Protein AF-A0A151X937-F1 (afdb_monomer_lite)

Structure (mmCIF, N/CA/C/O backbone):
data_AF-A0A151X937-F1
#
_entry.id   AF-A0A151X937-F1
#
loop_
_atom_site.group_PDB
_atom_site.id
_atom_site.type_symbol
_atom_site.label_atom_id
_atom_site.label_alt_id
_atom_site.label_comp_id
_atom_site.label_asym_id
_atom_site.label_entity_id
_atom_site.label_seq_id
_atom_site.pdbx_PDB_ins_code
_atom_site.Cartn_x
_atom_site.Cartn_y
_atom_site.Cartn_z
_atom_site.occupancy
_atom_site.B_iso_or_equiv
_atom_site.auth_seq_id
_atom_site.auth_comp_id
_atom_site.auth_asym_id
_atom_site.auth_atom_id
_atom_site.pdbx_PDB_model_num
ATOM 1 N N . MET A 1 1 ? -29.912 -56.353 20.469 1.00 38.75 1 MET A N 1
ATOM 2 C CA . MET A 1 1 ? -28.604 -55.734 20.166 1.00 38.75 1 MET A CA 1
ATOM 3 C C . MET A 1 1 ? -28.876 -54.363 19.577 1.00 38.75 1 MET A C 1
ATOM 5 O O . MET A 1 1 ? -29.415 -54.252 18.486 1.00 38.75 1 MET A O 1
ATOM 9 N N . THR A 1 2 ? -28.662 -53.341 20.393 1.00 38.19 2 THR A N 1
ATOM 10 C CA . THR A 1 2 ? -28.945 -51.925 20.141 1.00 38.19 2 THR A CA 1
ATOM 11 C C . THR A 1 2 ? -27.900 -51.318 19.212 1.00 38.19 2 THR A C 1
ATOM 13 O O . THR A 1 2 ? -26.720 -51.421 19.520 1.00 38.19 2 THR A O 1
ATOM 16 N N . ASN A 1 3 ? -28.309 -50.619 18.152 1.00 31.30 3 ASN A N 1
ATOM 17 C CA . ASN A 1 3 ? -27.452 -49.631 17.494 1.00 31.30 3 ASN A CA 1
ATOM 18 C C . ASN A 1 3 ? -28.272 -48.378 17.181 1.00 31.30 3 ASN A C 1
ATOM 20 O O . ASN A 1 3 ? -29.055 -48.329 16.235 1.00 31.30 3 ASN A O 1
ATOM 24 N N . GLY A 1 4 ? -28.107 -47.379 18.050 1.00 32.06 4 GLY A N 1
ATOM 25 C CA . GLY A 1 4 ? -28.697 -46.057 17.921 1.00 32.06 4 GLY A CA 1
ATOM 26 C C . GLY A 1 4 ? -27.975 -45.233 16.860 1.00 32.06 4 GLY A C 1
ATOM 27 O O . GLY A 1 4 ? -26.779 -44.970 16.959 1.00 32.06 4 GLY A O 1
ATOM 28 N N . PHE A 1 5 ? -28.725 -44.773 15.865 1.00 33.78 5 PHE A N 1
ATOM 29 C CA . PHE A 1 5 ? -28.282 -43.740 14.938 1.00 33.78 5 PHE A CA 1
ATOM 30 C C . PHE A 1 5 ? -28.445 -42.361 15.591 1.00 33.78 5 PHE A C 1
ATOM 32 O O . PHE A 1 5 ? -29.456 -41.688 15.418 1.00 33.78 5 PHE A O 1
ATOM 39 N N . GLN A 1 6 ? -27.424 -41.908 16.320 1.00 36.28 6 GLN A N 1
ATOM 40 C CA . GLN A 1 6 ? -27.209 -40.478 16.551 1.00 36.28 6 GLN A CA 1
ATOM 41 C C . GLN A 1 6 ? -26.307 -39.930 15.439 1.00 36.28 6 GLN A C 1
ATOM 43 O O . GLN A 1 6 ? -25.080 -40.013 15.513 1.00 36.28 6 GLN A O 1
ATOM 48 N N . LYS A 1 7 ? -26.900 -39.324 14.404 1.00 38.47 7 LYS A N 1
ATOM 49 C CA . LYS A 1 7 ? -26.157 -38.426 13.507 1.00 38.47 7 LYS A CA 1
ATOM 50 C C . LYS A 1 7 ? -25.866 -37.131 14.269 1.00 38.47 7 LYS A C 1
ATOM 52 O O . LYS A 1 7 ? -26.680 -36.214 14.308 1.00 38.47 7 LYS A O 1
ATOM 57 N N . LYS A 1 8 ? -24.693 -37.080 14.906 1.00 34.12 8 LYS A N 1
ATOM 58 C CA . LYS A 1 8 ? -24.120 -35.862 15.487 1.00 34.12 8 LYS A CA 1
ATOM 59 C C . LYS A 1 8 ? -23.939 -34.809 14.392 1.00 34.12 8 LYS A C 1
ATOM 61 O O . LYS A 1 8 ? -23.176 -35.003 13.448 1.00 34.12 8 LYS A O 1
ATOM 66 N N . SER A 1 9 ? -24.617 -33.680 14.577 1.00 39.50 9 SER A N 1
ATOM 67 C CA . SER A 1 9 ? -24.309 -32.403 13.944 1.00 39.50 9 SER A CA 1
ATOM 68 C C . SER A 1 9 ? -22.850 -32.040 14.231 1.00 39.50 9 SER A C 1
ATOM 70 O O . SER A 1 9 ? -22.493 -31.691 15.356 1.00 39.50 9 SER A O 1
ATOM 72 N N . LYS A 1 10 ? -21.984 -32.159 13.223 1.00 33.03 10 LYS A N 1
ATOM 73 C CA . LYS A 1 10 ? -20.682 -31.492 13.207 1.00 33.03 10 LYS A CA 1
ATOM 74 C C . LYS A 1 10 ? -20.843 -30.229 12.371 1.00 33.03 10 LYS A C 1
ATOM 76 O O . LYS A 1 10 ? -20.806 -30.286 11.145 1.00 33.03 10 LYS A O 1
ATOM 81 N N . LYS A 1 11 ? -21.014 -29.090 13.051 1.00 39.41 11 LYS A N 1
ATOM 82 C CA . LYS A 1 11 ? -20.652 -27.777 12.505 1.00 39.41 11 LYS A CA 1
ATOM 83 C C . LYS A 1 11 ? -19.171 -27.854 12.133 1.00 39.41 11 LYS A C 1
ATOM 85 O O . LYS A 1 11 ? -18.308 -27.783 13.004 1.00 39.41 11 LYS A O 1
ATOM 90 N N . LEU A 1 12 ? -18.892 -28.081 10.854 1.00 31.41 12 LEU A N 1
ATOM 91 C CA . LEU A 1 12 ? -17.547 -27.972 10.316 1.00 31.41 12 LEU A CA 1
ATOM 92 C C . LEU A 1 12 ? -17.220 -26.478 10.271 1.00 31.41 12 LEU A C 1
ATOM 94 O O . LEU A 1 12 ? -17.894 -25.710 9.581 1.00 31.41 12 LEU A O 1
ATOM 98 N N . GLY A 1 13 ? -16.246 -26.073 11.087 1.00 32.91 13 GLY A N 1
ATOM 99 C CA . GLY A 1 13 ? -15.702 -24.724 11.090 1.00 32.91 13 GLY A CA 1
ATOM 100 C C . GLY A 1 13 ? -15.329 -24.319 9.671 1.00 32.91 13 GLY A C 1
ATOM 101 O O . GLY A 1 13 ? -14.682 -25.077 8.946 1.00 32.91 13 GLY A O 1
ATOM 102 N N . LYS A 1 14 ? -15.786 -23.136 9.262 1.00 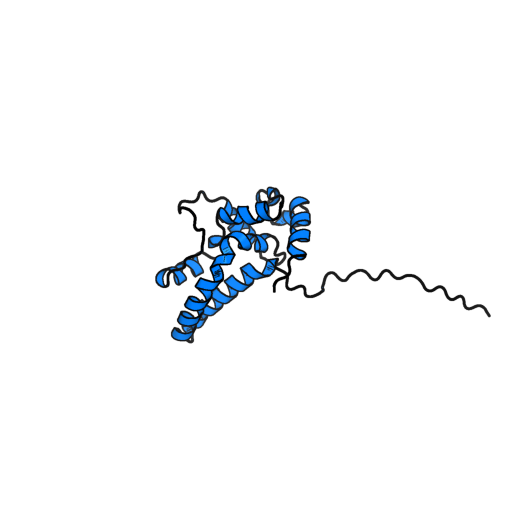35.53 14 LYS A N 1
ATOM 103 C CA . LYS A 1 14 ? -15.352 -22.519 8.014 1.00 35.53 14 LYS A CA 1
ATOM 104 C C . LYS A 1 14 ? -13.845 -22.304 8.125 1.00 35.53 14 LYS A C 1
ATOM 106 O O . LYS A 1 14 ? -13.392 -21.455 8.884 1.00 35.53 14 LYS A O 1
ATOM 111 N N . ASN A 1 15 ? -13.096 -23.130 7.405 1.00 32.38 15 ASN A N 1
ATOM 112 C CA . ASN A 1 15 ? -11.676 -22.953 7.156 1.00 32.38 15 ASN A CA 1
ATOM 113 C C . ASN A 1 15 ? -11.486 -21.561 6.541 1.00 32.38 15 ASN A C 1
ATOM 115 O O . ASN A 1 15 ? -11.917 -21.321 5.417 1.00 32.38 15 ASN A O 1
ATOM 119 N N . ILE A 1 16 ? -10.855 -20.648 7.276 1.00 44.28 16 ILE A N 1
ATOM 120 C CA . ILE A 1 16 ? -10.597 -19.253 6.875 1.00 44.28 16 ILE A CA 1
ATOM 121 C C . ILE A 1 16 ? -9.411 -19.173 5.887 1.00 44.28 16 ILE A C 1
ATOM 123 O O . ILE A 1 16 ? -8.726 -18.167 5.794 1.00 44.28 16 ILE A O 1
ATOM 127 N N . ASN A 1 17 ? -9.165 -20.254 5.142 1.00 39.69 17 ASN A N 1
ATOM 128 C CA . ASN A 1 17 ? -8.075 -20.403 4.178 1.00 39.69 17 ASN A CA 1
ATOM 129 C C . ASN A 1 17 ? -8.609 -20.811 2.797 1.00 39.69 17 ASN A C 1
ATOM 131 O O . ASN A 1 17 ? -7.987 -21.581 2.069 1.00 39.69 17 ASN A O 1
ATOM 135 N N . THR A 1 18 ? -9.790 -20.328 2.416 1.00 39.50 18 THR A N 1
ATOM 136 C CA . THR A 1 18 ? -10.134 -20.262 0.993 1.00 39.50 18 THR A CA 1
ATOM 137 C C . THR A 1 18 ? -9.291 -19.160 0.370 1.00 39.50 18 THR A C 1
ATOM 139 O O . THR A 1 18 ? -9.319 -18.038 0.871 1.00 39.50 18 THR A O 1
ATOM 142 N N . PHE A 1 19 ? -8.552 -19.487 -0.693 1.00 41.91 19 PHE A N 1
ATOM 143 C CA . PHE A 1 19 ? -7.899 -18.546 -1.605 1.00 41.91 19 PHE A CA 1
ATOM 144 C C . PHE A 1 19 ? -8.935 -17.547 -2.138 1.00 41.91 19 PHE A C 1
ATOM 146 O O . PHE A 1 19 ? -9.500 -17.713 -3.213 1.00 41.91 19 PHE A O 1
ATOM 153 N N . VAL A 1 20 ? -9.246 -16.532 -1.343 1.00 46.78 20 VAL A N 1
ATOM 154 C CA . VAL A 1 20 ? -9.895 -15.323 -1.815 1.00 46.78 20 VAL A CA 1
ATOM 155 C C . VAL A 1 20 ? -8.751 -14.485 -2.354 1.00 46.78 20 VAL A C 1
ATOM 157 O O . VAL A 1 20 ? -7.781 -14.223 -1.636 1.00 46.78 20 VAL A O 1
ATOM 160 N N . ASP A 1 21 ? -8.823 -14.109 -3.627 1.00 54.47 21 ASP A N 1
ATOM 161 C CA . ASP A 1 21 ? -8.001 -13.037 -4.168 1.00 54.47 21 ASP A CA 1
ATOM 162 C C . ASP A 1 21 ? -8.336 -11.762 -3.406 1.00 54.47 21 ASP A C 1
ATOM 164 O O . ASP A 1 21 ? -9.258 -11.020 -3.730 1.00 54.47 21 ASP A O 1
ATOM 168 N N . ASN A 1 22 ? -7.641 -11.597 -2.286 1.00 72.94 22 ASN A N 1
ATOM 169 C CA . ASN A 1 22 ? -8.010 -10.616 -1.296 1.00 72.94 22 ASN A CA 1
ATOM 170 C C . ASN A 1 22 ? -7.615 -9.250 -1.844 1.00 72.94 22 ASN A C 1
ATOM 172 O O . ASN A 1 22 ? -6.431 -9.021 -2.092 1.00 72.94 22 ASN A O 1
ATOM 176 N N . ALA A 1 23 ? -8.583 -8.352 -2.038 1.00 86.75 23 ALA A N 1
ATOM 177 C CA . ALA A 1 23 ? -8.348 -7.014 -2.591 1.00 86.75 23 ALA A CA 1
ATOM 178 C C . ALA A 1 23 ? -7.227 -6.258 -1.857 1.00 86.75 23 ALA A C 1
ATOM 180 O O . ALA A 1 23 ? -6.497 -5.475 -2.456 1.00 86.75 23 ALA A O 1
ATOM 181 N N . THR A 1 24 ? -7.021 -6.585 -0.580 1.00 90.75 24 THR A N 1
ATOM 182 C CA . THR A 1 24 ? -5.943 -6.075 0.274 1.00 90.75 24 THR A CA 1
ATOM 183 C C . THR A 1 24 ? -4.539 -6.286 -0.294 1.00 90.75 24 THR A C 1
ATOM 185 O O . THR A 1 24 ? -3.677 -5.429 -0.119 1.00 90.75 24 THR A O 1
ATOM 188 N N . LYS A 1 25 ? -4.289 -7.387 -1.018 1.00 90.56 25 LYS A N 1
ATOM 189 C CA . LYS A 1 25 ? -2.965 -7.687 -1.588 1.00 90.56 25 LYS A CA 1
ATOM 190 C C . LYS A 1 25 ? -2.678 -6.921 -2.880 1.00 90.56 25 LYS A C 1
ATOM 192 O O . LYS A 1 25 ? -1.509 -6.771 -3.230 1.00 90.56 25 LYS A O 1
ATOM 197 N N . ALA A 1 26 ? -3.716 -6.491 -3.602 1.00 88.94 26 ALA A N 1
ATOM 198 C CA . ALA A 1 26 ? -3.591 -6.004 -4.974 1.00 88.94 26 ALA A CA 1
ATOM 199 C C . ALA A 1 26 ? -2.631 -4.807 -5.099 1.00 88.94 26 ALA A C 1
ATOM 201 O O . ALA A 1 26 ? -1.695 -4.914 -5.892 1.00 88.94 26 ALA A O 1
ATOM 202 N N . PRO A 1 27 ? -2.721 -3.752 -4.258 1.00 89.81 27 PRO A N 1
ATOM 203 C CA . PRO A 1 27 ? -1.821 -2.610 -4.394 1.00 89.81 27 PRO A CA 1
ATOM 204 C C . PRO A 1 27 ? -0.341 -2.982 -4.261 1.00 89.81 27 PRO A C 1
ATOM 206 O O . PRO A 1 27 ? 0.502 -2.537 -5.038 1.00 89.81 27 PRO A O 1
ATOM 209 N N . TYR A 1 28 ? -0.019 -3.839 -3.287 1.00 89.69 28 TYR A N 1
ATOM 210 C CA . TYR A 1 28 ? 1.354 -4.275 -3.048 1.00 89.69 28 TYR A CA 1
ATOM 211 C C . TYR A 1 28 ? 1.876 -5.188 -4.165 1.00 89.69 28 TYR A C 1
ATOM 213 O O . TYR A 1 28 ? 3.047 -5.102 -4.533 1.00 89.69 28 TYR A O 1
ATOM 221 N N . GLN A 1 29 ? 1.024 -6.054 -4.724 1.00 89.50 29 GLN A N 1
ATOM 222 C CA . GLN A 1 29 ? 1.413 -6.910 -5.848 1.00 89.50 29 GLN A CA 1
ATOM 223 C C . GLN A 1 29 ? 1.678 -6.097 -7.115 1.00 89.50 29 GLN A C 1
ATOM 225 O O . GLN A 1 29 ? 2.682 -6.349 -7.780 1.00 89.50 29 GLN A O 1
ATOM 230 N N . ASP A 1 30 ? 0.848 -5.096 -7.405 1.00 88.25 30 ASP A N 1
ATOM 231 C CA . ASP A 1 30 ? 1.054 -4.203 -8.545 1.00 88.25 30 ASP A CA 1
ATOM 232 C C . ASP A 1 30 ? 2.370 -3.436 -8.410 1.00 88.25 30 ASP A C 1
ATOM 234 O O . ASP A 1 30 ? 3.183 -3.429 -9.336 1.00 88.25 30 ASP A O 1
ATOM 238 N N . PHE A 1 31 ? 2.648 -2.879 -7.227 1.00 87.44 31 PHE A N 1
ATOM 239 C CA . PHE A 1 31 ? 3.938 -2.250 -6.950 1.00 87.44 31 PHE A CA 1
ATOM 240 C C . PHE A 1 31 ? 5.107 -3.224 -7.145 1.00 87.44 31 PHE A C 1
ATOM 242 O O . PHE A 1 31 ? 6.054 -2.918 -7.869 1.00 87.44 31 PHE A O 1
ATOM 249 N N . ARG A 1 32 ? 5.028 -4.427 -6.561 1.00 89.44 32 ARG A N 1
ATOM 250 C CA . ARG A 1 32 ? 6.075 -5.453 -6.682 1.00 89.44 32 ARG A CA 1
ATOM 251 C C . ARG A 1 32 ? 6.321 -5.842 -8.137 1.00 89.44 32 ARG A C 1
ATOM 253 O O . ARG A 1 32 ? 7.468 -6.058 -8.530 1.00 89.44 32 ARG A O 1
ATOM 260 N N . PHE A 1 33 ? 5.261 -5.950 -8.930 1.00 90.31 33 PHE A N 1
ATOM 261 C CA . PHE A 1 33 ? 5.359 -6.241 -10.351 1.00 90.31 33 PHE A CA 1
ATOM 262 C C . PHE A 1 33 ? 6.107 -5.130 -11.100 1.00 90.31 33 PHE A C 1
ATOM 264 O O . PHE A 1 33 ? 7.019 -5.430 -11.872 1.00 90.31 33 PHE A O 1
ATOM 271 N N . LEU A 1 34 ? 5.816 -3.856 -10.814 1.00 88.25 34 LEU A N 1
ATOM 272 C CA . LEU A 1 34 ? 6.567 -2.733 -11.383 1.00 88.25 34 LEU A CA 1
ATOM 273 C C . LEU A 1 34 ? 8.040 -2.747 -10.965 1.00 88.25 34 LEU A C 1
ATOM 275 O O . LEU A 1 34 ? 8.909 -2.557 -11.814 1.00 88.25 34 LEU A O 1
ATOM 279 N N . SER A 1 35 ? 8.338 -3.019 -9.689 1.00 88.62 35 SER A N 1
ATOM 280 C CA . SER A 1 35 ? 9.722 -3.145 -9.218 1.00 88.62 35 SER A CA 1
ATOM 281 C C . SER A 1 35 ? 10.463 -4.243 -9.983 1.00 88.62 35 SER A C 1
ATOM 283 O O . SER A 1 35 ? 11.597 -4.044 -10.413 1.00 88.62 35 SER A O 1
ATOM 285 N N . LYS A 1 36 ? 9.804 -5.381 -10.240 1.00 92.44 36 LYS A N 1
ATOM 286 C CA . LYS A 1 36 ? 10.378 -6.481 -11.027 1.00 92.44 36 LYS A CA 1
ATOM 287 C C . LYS A 1 36 ? 10.588 -6.114 -12.492 1.00 92.44 36 LYS A C 1
ATOM 289 O O . LYS A 1 36 ? 11.638 -6.438 -13.041 1.00 92.44 36 LYS A O 1
ATOM 294 N N . LEU A 1 37 ? 9.645 -5.409 -13.117 1.00 91.25 37 LEU A N 1
ATOM 295 C CA . LEU A 1 37 ? 9.840 -4.881 -14.469 1.00 91.25 37 LEU A CA 1
ATOM 296 C C . LEU A 1 37 ? 11.016 -3.903 -14.524 1.00 91.25 37 LEU A C 1
ATOM 298 O O . LEU A 1 37 ? 11.797 -3.944 -15.471 1.00 91.25 37 LEU A O 1
ATOM 302 N N . TYR A 1 38 ? 11.174 -3.055 -13.512 1.00 89.50 38 TYR A N 1
ATOM 303 C CA . TYR A 1 38 ? 12.291 -2.123 -13.417 1.00 89.50 38 TYR A CA 1
ATOM 304 C C . TYR A 1 38 ? 13.635 -2.834 -13.237 1.00 89.50 38 TYR A C 1
ATOM 306 O O . TYR A 1 38 ? 14.590 -2.495 -13.926 1.00 89.50 38 TYR A O 1
ATOM 314 N N . GLU A 1 39 ? 13.719 -3.865 -12.396 1.00 91.81 39 GLU A N 1
ATOM 315 C CA . GLU A 1 39 ? 14.915 -4.716 -12.286 1.00 91.81 39 GLU A CA 1
ATOM 316 C C . GLU A 1 39 ? 15.249 -5.414 -13.619 1.00 91.81 39 GLU A C 1
ATOM 318 O O . GLU A 1 39 ? 16.417 -5.482 -14.016 1.00 91.81 39 GLU A O 1
ATOM 323 N N . TYR A 1 40 ? 14.223 -5.867 -14.353 1.00 94.44 40 TYR A N 1
ATOM 324 C CA . TYR A 1 40 ? 14.359 -6.571 -15.634 1.00 94.44 40 TYR A CA 1
ATOM 325 C C . TYR A 1 40 ? 15.020 -5.736 -16.741 1.00 94.44 40 TYR A C 1
ATOM 327 O O . TYR A 1 40 ? 15.530 -6.298 -17.709 1.00 94.44 40 TYR A O 1
ATOM 335 N N . ARG A 1 41 ? 15.114 -4.407 -16.593 1.00 92.19 41 ARG A N 1
ATOM 336 C CA . ARG A 1 41 ? 15.847 -3.547 -17.543 1.00 92.19 41 ARG A CA 1
ATOM 337 C C . ARG A 1 41 ? 17.315 -3.949 -17.724 1.00 92.19 41 ARG A C 1
ATOM 339 O O . ARG A 1 41 ? 17.916 -3.603 -18.733 1.00 92.19 41 ARG A O 1
ATOM 346 N N . THR A 1 42 ? 17.886 -4.633 -16.727 1.00 94.12 42 THR A N 1
ATOM 347 C CA . THR A 1 42 ? 19.259 -5.164 -16.752 1.00 94.12 42 THR A CA 1
ATOM 348 C C . THR A 1 42 ? 19.419 -6.342 -17.714 1.00 94.12 42 THR A C 1
ATOM 350 O O . THR A 1 42 ? 20.534 -6.630 -18.135 1.00 94.12 42 THR A O 1
ATOM 353 N N . ILE A 1 43 ? 18.310 -6.997 -18.072 1.00 96.69 43 ILE A N 1
ATOM 354 C CA . ILE A 1 43 ? 18.240 -8.105 -19.027 1.00 96.69 43 ILE A CA 1
ATOM 355 C C . ILE A 1 43 ? 17.764 -7.581 -20.384 1.00 96.69 43 ILE A C 1
ATOM 357 O O . ILE A 1 43 ? 18.441 -7.778 -21.388 1.00 96.69 43 ILE A O 1
ATOM 361 N N . ASP A 1 44 ? 16.625 -6.881 -20.414 1.00 96.38 44 ASP A N 1
ATOM 362 C CA . ASP A 1 44 ? 16.112 -6.221 -21.618 1.00 96.38 44 ASP A CA 1
ATOM 363 C C . ASP A 1 44 ? 15.507 -4.857 -21.273 1.00 96.38 44 ASP A C 1
ATOM 365 O O . ASP A 1 44 ? 14.382 -4.725 -20.771 1.00 96.38 44 ASP A O 1
ATOM 369 N N . HIS A 1 45 ? 16.279 -3.818 -21.578 1.00 91.94 45 HIS A N 1
ATOM 370 C CA . HIS A 1 45 ? 15.895 -2.435 -21.344 1.00 91.94 45 HIS A CA 1
ATOM 371 C C . HIS A 1 45 ? 14.655 -2.020 -22.148 1.00 91.94 45 HIS A C 1
ATOM 373 O O . HIS A 1 45 ? 13.812 -1.275 -21.647 1.00 91.94 45 HIS A O 1
ATOM 379 N N . ASN A 1 46 ? 14.511 -2.493 -23.387 1.00 92.81 46 ASN A N 1
ATOM 380 C CA . ASN A 1 46 ? 13.429 -2.063 -24.267 1.00 92.81 46 ASN A CA 1
ATOM 381 C C . ASN A 1 46 ? 12.090 -2.657 -23.837 1.00 92.81 46 ASN A C 1
ATOM 383 O O . ASN A 1 46 ? 11.109 -1.917 -23.730 1.00 92.81 46 ASN A O 1
ATOM 387 N N . ILE A 1 47 ? 12.052 -3.959 -23.538 1.00 94.06 47 ILE A N 1
ATOM 388 C CA . ILE A 1 47 ? 10.841 -4.623 -23.038 1.00 94.06 47 ILE A CA 1
ATOM 389 C C . ILE A 1 47 ? 10.443 -4.038 -21.685 1.00 94.06 47 ILE A C 1
ATOM 391 O O . ILE A 1 47 ? 9.281 -3.674 -21.503 1.00 94.06 47 ILE A O 1
ATOM 395 N N . SER A 1 48 ? 11.402 -3.890 -20.763 1.00 91.62 48 SER A N 1
ATOM 396 C CA . SER A 1 48 ? 11.162 -3.274 -19.455 1.00 91.62 48 SER A CA 1
ATOM 397 C C . SER A 1 48 ? 10.534 -1.885 -19.596 1.00 91.62 48 SER A C 1
ATOM 399 O O . SER A 1 48 ? 9.470 -1.629 -19.028 1.00 91.62 48 SER A O 1
ATOM 401 N N . ARG A 1 49 ? 11.128 -1.016 -20.425 1.00 88.44 49 ARG A N 1
ATOM 402 C CA . ARG A 1 49 ? 10.637 0.348 -20.658 1.00 88.44 49 ARG A CA 1
ATOM 403 C C . ARG A 1 49 ? 9.220 0.365 -21.229 1.00 88.44 49 ARG A C 1
ATOM 405 O O . ARG A 1 49 ? 8.368 1.076 -20.704 1.00 88.44 49 ARG A O 1
ATOM 412 N N . ILE A 1 50 ? 8.950 -0.416 -22.279 1.00 89.06 50 ILE A N 1
ATOM 413 C CA . ILE A 1 50 ? 7.623 -0.462 -22.920 1.00 89.06 50 ILE A CA 1
ATOM 414 C C . ILE A 1 50 ? 6.567 -0.992 -21.941 1.00 89.06 50 ILE A C 1
ATOM 416 O O . ILE A 1 50 ? 5.471 -0.434 -21.857 1.00 89.06 50 ILE A O 1
ATOM 420 N N . ALA A 1 51 ? 6.896 -2.035 -21.173 1.00 90.81 51 ALA A N 1
ATOM 421 C CA . ALA A 1 51 ? 5.999 -2.601 -20.174 1.00 90.81 51 ALA A CA 1
ATOM 422 C C . ALA A 1 51 ? 5.706 -1.594 -19.051 1.00 90.81 51 ALA A C 1
ATOM 424 O O . ALA A 1 51 ? 4.541 -1.301 -18.793 1.00 90.81 51 ALA A O 1
ATOM 425 N N . LEU A 1 52 ? 6.731 -0.994 -18.439 1.00 86.88 52 LEU A N 1
ATOM 426 C CA . LEU A 1 52 ? 6.561 0.033 -17.402 1.00 86.88 52 LEU A CA 1
ATOM 427 C C . LEU A 1 52 ? 5.715 1.209 -17.899 1.00 86.88 52 LEU A C 1
ATOM 429 O O . LEU A 1 52 ? 4.780 1.630 -17.219 1.00 86.88 52 LEU A O 1
ATOM 433 N N . HIS A 1 53 ? 5.977 1.684 -19.119 1.00 83.38 53 HIS A N 1
ATOM 434 C CA . HIS A 1 53 ? 5.195 2.745 -19.747 1.00 83.38 53 HIS A CA 1
ATOM 435 C C . HIS A 1 53 ? 3.726 2.343 -19.964 1.00 83.38 53 HIS A C 1
ATOM 437 O O . HIS A 1 53 ? 2.824 3.173 -19.861 1.00 83.38 53 HIS A O 1
ATOM 443 N N . LYS A 1 54 ? 3.443 1.069 -20.258 1.00 85.75 54 LYS A N 1
ATOM 444 C CA . LYS A 1 54 ? 2.063 0.581 -20.347 1.00 85.75 54 LYS A CA 1
ATOM 445 C C . LYS A 1 54 ? 1.406 0.545 -18.968 1.00 85.75 54 LYS A C 1
ATOM 447 O O . LYS A 1 54 ? 0.294 1.048 -18.820 1.00 85.75 54 LYS A O 1
ATOM 452 N N . PHE A 1 55 ? 2.095 -0.008 -17.973 1.00 83.62 55 PHE A N 1
ATOM 453 C CA . PHE A 1 55 ? 1.555 -0.217 -16.632 1.00 83.62 55 PHE A CA 1
ATOM 454 C C . PHE A 1 55 ? 1.385 1.067 -15.826 1.00 83.62 55 PHE A C 1
ATOM 456 O O . PHE A 1 55 ? 0.415 1.148 -15.083 1.00 83.62 55 PHE A O 1
ATOM 463 N N . ARG A 1 56 ? 2.207 2.107 -16.020 1.00 74.31 56 ARG A N 1
ATOM 464 C CA . ARG A 1 56 ? 2.017 3.391 -15.314 1.00 74.31 56 ARG A CA 1
ATOM 465 C C . ARG A 1 56 ? 0.615 3.974 -15.523 1.00 74.31 56 ARG A C 1
ATOM 467 O O . ARG A 1 56 ? 0.005 4.474 -14.587 1.00 74.31 56 ARG A O 1
ATOM 474 N N . ASN A 1 57 ? 0.066 3.829 -16.732 1.00 70.81 57 ASN A N 1
ATOM 475 C CA . ASN A 1 57 ? -1.276 4.309 -17.067 1.00 70.81 57 ASN A CA 1
ATOM 476 C C . ASN A 1 57 ? -2.376 3.485 -16.380 1.00 70.81 57 ASN A C 1
ATOM 478 O O . ASN A 1 57 ? -3.502 3.955 -16.249 1.00 70.81 57 ASN A O 1
ATOM 482 N N . HIS A 1 58 ? -2.056 2.268 -15.933 1.00 75.62 58 HIS A N 1
ATOM 483 C CA . HIS A 1 58 ? -2.952 1.404 -15.172 1.00 75.62 58 HIS A CA 1
ATOM 484 C C . HIS A 1 58 ? -2.920 1.689 -13.663 1.00 75.62 58 HIS A C 1
ATOM 486 O O . HIS A 1 58 ? -3.812 1.224 -12.971 1.00 75.62 58 HIS A O 1
ATOM 492 N N . LEU A 1 59 ? -1.988 2.506 -13.151 1.00 74.94 59 LEU A N 1
ATOM 493 C CA . LEU A 1 59 ? -1.885 2.843 -11.718 1.00 74.94 59 LEU A CA 1
ATOM 494 C C . LEU A 1 59 ? -2.757 4.032 -11.300 1.00 74.94 59 LEU A C 1
ATOM 496 O O . LEU A 1 59 ? -2.684 4.487 -10.161 1.00 74.94 59 LEU A O 1
ATOM 500 N N . TRP A 1 60 ? -3.594 4.551 -12.203 1.00 72.50 60 TRP A N 1
ATOM 501 C CA . TRP A 1 60 ? -4.472 5.689 -11.917 1.00 72.50 60 TRP A CA 1
ATOM 502 C C . TRP A 1 60 ? -5.424 5.420 -10.745 1.00 72.50 60 TRP A C 1
ATOM 504 O O . TRP A 1 60 ? -5.803 6.357 -10.048 1.00 72.50 60 TRP A O 1
ATOM 514 N N . TYR A 1 61 ? -5.794 4.152 -10.540 1.00 75.69 61 TYR A N 1
ATOM 515 C CA . TYR A 1 61 ? -6.676 3.726 -9.461 1.00 75.69 61 TYR A CA 1
ATOM 516 C C . TYR A 1 61 ? -5.936 3.593 -8.128 1.00 75.69 61 TYR A C 1
ATOM 518 O O . TYR A 1 61 ? -6.566 3.369 -7.116 1.00 75.69 61 TYR A O 1
ATOM 526 N N . LEU A 1 62 ? -4.606 3.672 -8.092 1.00 78.25 62 LEU A N 1
ATOM 527 C CA . LEU A 1 62 ? -3.867 3.216 -6.922 1.00 78.25 62 LEU A CA 1
ATOM 528 C C . LEU A 1 62 ? -3.844 4.243 -5.780 1.00 78.25 62 LEU A C 1
ATOM 530 O O . LEU A 1 62 ? -3.727 3.844 -4.634 1.00 78.25 62 LEU A O 1
ATOM 534 N N . SER A 1 63 ? -3.987 5.544 -6.048 1.00 76.00 63 SER A N 1
ATOM 535 C CA . SER A 1 63 ? -3.836 6.594 -5.019 1.00 76.00 63 SER A CA 1
ATOM 536 C C . SER A 1 63 ? -4.868 6.507 -3.867 1.00 76.00 63 SER A C 1
ATOM 538 O O . SER A 1 63 ? -4.454 6.483 -2.703 1.00 76.00 63 SER A O 1
ATOM 540 N N . PRO A 1 64 ? -6.189 6.383 -4.111 1.00 81.75 64 PRO A N 1
ATOM 541 C CA . PRO A 1 64 ? -7.134 6.094 -3.031 1.00 81.75 64 PRO A CA 1
ATOM 542 C C . PRO A 1 64 ? -7.047 4.628 -2.570 1.00 81.75 64 PRO A C 1
ATOM 544 O O . PRO A 1 64 ? -7.077 4.334 -1.375 1.00 81.75 64 PRO A O 1
ATOM 547 N N . GLU A 1 65 ? -6.933 3.688 -3.506 1.00 87.69 65 GLU A N 1
ATOM 548 C CA . GLU A 1 65 ? -7.062 2.251 -3.265 1.00 87.69 65 GLU A CA 1
ATOM 549 C C . GLU A 1 65 ? -5.829 1.623 -2.595 1.00 87.69 65 GLU A C 1
ATOM 551 O O . GLU A 1 65 ? -5.935 0.519 -2.061 1.00 87.69 65 GLU A O 1
ATOM 556 N N . ILE A 1 66 ? -4.697 2.331 -2.507 1.00 89.69 66 ILE A N 1
ATOM 557 C CA . ILE A 1 66 ? -3.533 1.950 -1.688 1.00 89.69 66 ILE A CA 1
ATOM 558 C C . ILE A 1 66 ? -3.919 1.710 -0.224 1.00 89.69 66 ILE A C 1
ATOM 560 O O . ILE A 1 66 ? -3.273 0.918 0.461 1.00 89.69 66 ILE A O 1
ATOM 564 N N . ALA A 1 67 ? -5.027 2.305 0.237 1.00 92.44 67 ALA A N 1
ATOM 565 C CA . ALA A 1 67 ? -5.595 2.054 1.554 1.00 92.44 67 ALA A CA 1
ATOM 566 C C . ALA A 1 67 ? -5.869 0.561 1.821 1.00 92.44 67 ALA A C 1
ATOM 568 O O . ALA A 1 67 ? -5.763 0.099 2.957 1.00 92.44 67 ALA A O 1
ATOM 569 N N . LEU A 1 68 ? -6.161 -0.222 0.776 1.00 93.06 68 LEU A N 1
ATOM 570 C CA . LEU A 1 68 ? -6.342 -1.672 0.869 1.00 93.06 68 LEU A CA 1
ATOM 571 C C . LEU A 1 68 ? -5.095 -2.377 1.426 1.00 93.06 68 LEU A C 1
ATOM 573 O O . LEU A 1 68 ? -5.227 -3.371 2.144 1.00 93.06 68 LEU A O 1
ATOM 577 N N . ALA A 1 69 ? -3.897 -1.851 1.160 1.00 92.88 69 ALA A N 1
ATOM 578 C CA . ALA A 1 69 ? -2.654 -2.443 1.641 1.00 92.88 69 ALA A CA 1
ATOM 579 C C . ALA A 1 69 ? -2.436 -2.269 3.153 1.00 92.88 69 ALA A C 1
ATOM 581 O O . ALA A 1 69 ? -1.741 -3.094 3.747 1.00 92.88 69 ALA A O 1
ATOM 582 N N . PHE A 1 70 ? -3.091 -1.307 3.821 1.00 93.38 70 PHE A N 1
ATOM 583 C CA . PHE A 1 70 ? -3.082 -1.246 5.293 1.00 93.38 70 PHE A CA 1
ATOM 584 C C . PHE A 1 70 ? -3.689 -2.512 5.918 1.00 93.38 70 PHE A C 1
ATOM 586 O O . PHE A 1 70 ? -3.210 -3.013 6.939 1.00 93.38 70 PHE A O 1
ATOM 593 N N . PHE A 1 71 ? -4.693 -3.085 5.251 1.00 93.56 71 PHE A N 1
ATOM 594 C CA . PHE A 1 71 ? -5.376 -4.310 5.662 1.00 93.56 71 PHE A CA 1
ATOM 595 C C . PHE A 1 71 ? -4.680 -5.591 5.177 1.00 93.56 71 PHE A C 1
ATOM 597 O O . PHE A 1 71 ? -5.123 -6.697 5.494 1.00 93.56 71 PHE A O 1
ATOM 604 N N . TYR A 1 72 ? -3.576 -5.485 4.431 1.00 92.38 72 TYR A N 1
ATOM 605 C CA . TYR A 1 72 ? -2.806 -6.651 4.013 1.00 92.38 72 TYR A CA 1
ATOM 606 C C . TYR A 1 72 ? -2.025 -7.209 5.210 1.00 92.38 72 TYR A C 1
ATOM 608 O O . TYR A 1 72 ? -1.043 -6.632 5.684 1.00 92.38 72 TYR A O 1
ATOM 616 N N . LEU A 1 73 ? -2.498 -8.334 5.749 1.00 89.69 73 LEU A N 1
ATOM 617 C CA . LEU A 1 73 ? -1.973 -8.912 6.992 1.00 89.69 73 LEU A CA 1
ATOM 618 C C . LEU A 1 73 ? -0.514 -9.360 6.881 1.00 89.69 73 LEU A C 1
ATOM 620 O O . LEU A 1 73 ? 0.214 -9.292 7.863 1.00 89.69 73 LEU A O 1
ATOM 624 N N . THR A 1 74 ? -0.079 -9.779 5.694 1.00 90.19 74 THR A N 1
ATOM 625 C CA . THR A 1 74 ? 1.293 -10.242 5.451 1.00 90.19 74 THR A CA 1
ATOM 626 C C . THR A 1 74 ? 2.213 -9.140 4.918 1.00 90.19 74 THR A C 1
ATOM 628 O O . THR A 1 74 ? 3.355 -9.434 4.566 1.00 90.19 74 THR A O 1
ATOM 631 N N . LEU A 1 75 ? 1.752 -7.882 4.845 1.00 90.06 75 LEU A N 1
ATOM 632 C CA . LEU A 1 75 ? 2.640 -6.748 4.580 1.00 90.06 75 LEU A CA 1
ATOM 633 C C . LEU A 1 75 ? 3.578 -6.558 5.783 1.00 90.06 75 LEU A C 1
ATOM 635 O O . LEU A 1 75 ? 3.073 -6.479 6.908 1.00 90.06 75 LEU A O 1
ATOM 639 N N . PRO A 1 76 ? 4.905 -6.453 5.585 1.00 90.94 76 PRO A N 1
ATOM 640 C CA . PRO A 1 76 ? 5.827 -6.231 6.691 1.00 90.94 76 PRO A CA 1
ATOM 641 C C . PRO A 1 76 ? 5.499 -4.954 7.469 1.00 90.94 76 PRO A C 1
ATOM 643 O O . PRO A 1 76 ? 5.078 -3.951 6.889 1.00 90.94 76 PRO A O 1
ATOM 646 N N . LEU A 1 77 ? 5.737 -4.992 8.782 1.00 91.75 77 LEU A N 1
ATOM 647 C CA . LEU A 1 77 ? 5.426 -3.892 9.698 1.00 91.75 77 LEU A CA 1
ATOM 648 C C . LEU A 1 77 ? 6.096 -2.575 9.282 1.00 91.75 77 LEU A C 1
ATOM 650 O O . LEU A 1 77 ? 5.448 -1.533 9.284 1.00 91.75 77 LEU A O 1
ATOM 654 N N . GLU A 1 78 ? 7.354 -2.651 8.846 1.00 91.75 78 GLU A N 1
ATOM 655 C CA . GLU A 1 78 ? 8.138 -1.506 8.369 1.00 91.75 78 GLU A CA 1
ATOM 656 C C . GLU A 1 78 ? 7.422 -0.745 7.241 1.00 91.75 78 GLU A C 1
ATOM 658 O O . GLU A 1 78 ? 7.363 0.482 7.249 1.00 91.75 78 GLU A O 1
ATOM 663 N N . TRP A 1 79 ? 6.819 -1.463 6.288 1.00 90.69 79 TRP A N 1
ATOM 664 C CA . TRP A 1 79 ? 6.072 -0.837 5.198 1.00 90.69 79 TRP A CA 1
ATOM 665 C C . TRP A 1 79 ? 4.794 -0.168 5.701 1.00 90.69 79 TRP A C 1
ATOM 667 O O . TRP A 1 79 ? 4.474 0.928 5.251 1.00 90.69 79 TRP A O 1
ATOM 677 N N . LYS A 1 80 ? 4.086 -0.776 6.663 1.00 92.69 80 LYS A N 1
ATOM 678 C CA . LYS A 1 80 ? 2.895 -0.158 7.271 1.00 92.69 80 LYS A CA 1
ATOM 679 C C . LYS A 1 80 ? 3.244 1.139 7.996 1.00 92.69 80 LYS A C 1
ATOM 681 O O . LYS A 1 80 ? 2.524 2.118 7.843 1.00 92.69 80 LYS A O 1
ATOM 686 N N . GLN A 1 81 ? 4.356 1.153 8.730 1.00 93.25 81 GLN A N 1
ATOM 687 C CA . GLN A 1 81 ? 4.866 2.350 9.402 1.00 93.25 81 GLN A CA 1
ATOM 688 C C . GLN A 1 81 ? 5.204 3.447 8.383 1.00 93.25 81 GLN A C 1
ATOM 690 O O . GLN A 1 81 ? 4.651 4.539 8.465 1.00 93.25 81 GLN A O 1
ATOM 695 N N . LYS A 1 82 ? 5.981 3.123 7.338 1.00 91.56 82 LYS A N 1
ATOM 696 C CA . LYS A 1 82 ? 6.310 4.064 6.250 1.00 91.56 82 LYS A CA 1
ATOM 697 C C . LYS A 1 82 ? 5.074 4.650 5.565 1.00 91.56 82 LYS A C 1
ATOM 699 O O . LYS A 1 82 ? 5.051 5.836 5.248 1.00 91.56 82 LYS A O 1
ATOM 704 N N . MET A 1 83 ? 4.038 3.840 5.344 1.00 91.69 83 MET A N 1
ATOM 705 C CA . MET A 1 83 ? 2.774 4.304 4.765 1.00 91.69 83 MET A CA 1
ATOM 706 C C . MET A 1 83 ? 2.028 5.283 5.682 1.00 91.69 83 MET A C 1
ATOM 708 O O . MET A 1 83 ? 1.440 6.239 5.187 1.00 91.69 83 MET A O 1
ATOM 712 N N . ILE A 1 84 ? 2.040 5.071 7.001 1.00 91.19 84 ILE A N 1
ATOM 713 C CA . ILE A 1 84 ? 1.430 5.999 7.971 1.00 91.19 84 ILE A CA 1
ATOM 714 C C . ILE A 1 84 ? 2.213 7.305 8.020 1.00 91.19 84 ILE A C 1
ATOM 716 O O . ILE A 1 84 ? 1.615 8.378 7.978 1.00 91.19 84 ILE A O 1
ATOM 720 N N . ASP A 1 85 ? 3.542 7.219 8.044 1.00 89.38 85 ASP A N 1
ATOM 721 C CA . ASP A 1 85 ? 4.406 8.395 7.996 1.00 89.38 85 ASP A CA 1
ATOM 722 C C . ASP A 1 85 ? 4.132 9.209 6.729 1.00 89.38 85 ASP A C 1
ATOM 724 O O . ASP A 1 85 ? 3.973 10.425 6.798 1.00 89.38 85 ASP A O 1
ATOM 728 N N . ALA A 1 86 ? 4.007 8.544 5.575 1.00 88.31 86 ALA A N 1
ATOM 729 C CA . ALA A 1 86 ? 3.645 9.187 4.315 1.00 88.31 86 ALA A CA 1
ATOM 730 C C . ALA A 1 86 ? 2.249 9.832 4.359 1.00 88.31 86 ALA A C 1
ATOM 732 O O . ALA A 1 86 ? 2.084 10.945 3.865 1.00 88.31 86 ALA A O 1
ATOM 733 N N . LEU A 1 87 ? 1.268 9.191 5.002 1.00 87.50 87 LEU A N 1
ATOM 734 C CA . LEU A 1 87 ? -0.085 9.733 5.173 1.00 87.50 87 LEU A CA 1
ATOM 735 C C . LEU A 1 87 ? -0.129 10.991 6.059 1.00 87.50 87 LEU A C 1
ATOM 737 O O . LEU A 1 87 ? -1.036 11.814 5.917 1.00 87.50 87 LEU A O 1
ATOM 741 N N . ASN A 1 88 ? 0.824 11.111 6.985 1.00 83.25 88 ASN A N 1
ATOM 742 C CA . ASN A 1 88 ? 0.925 12.209 7.945 1.00 83.25 88 ASN A CA 1
ATOM 743 C C . ASN A 1 88 ? 1.878 13.328 7.500 1.00 83.25 88 ASN A C 1
ATOM 745 O O . ASN A 1 88 ? 1.927 14.365 8.161 1.00 83.25 88 ASN A O 1
ATOM 749 N N . ARG A 1 89 ? 2.626 13.157 6.401 1.00 79.06 89 ARG A N 1
ATOM 750 C CA . ARG A 1 89 ? 3.433 14.245 5.832 1.00 79.06 89 ARG A CA 1
ATOM 751 C C . ARG A 1 89 ? 2.513 15.365 5.354 1.00 79.06 89 ARG A C 1
ATOM 753 O O . ARG A 1 89 ? 1.586 15.128 4.581 1.00 79.06 89 ARG A O 1
ATOM 760 N N . GLU A 1 90 ? 2.797 16.591 5.787 1.00 56.12 90 GLU A N 1
ATOM 761 C CA . GLU A 1 90 ? 2.214 17.786 5.178 1.00 56.12 90 GLU A CA 1
ATOM 762 C C . GLU A 1 90 ? 2.579 17.781 3.688 1.00 56.12 90 GLU A C 1
ATOM 764 O O . GLU A 1 90 ? 3.746 17.636 3.319 1.00 56.12 90 GLU A O 1
ATOM 769 N N . SER A 1 91 ? 1.57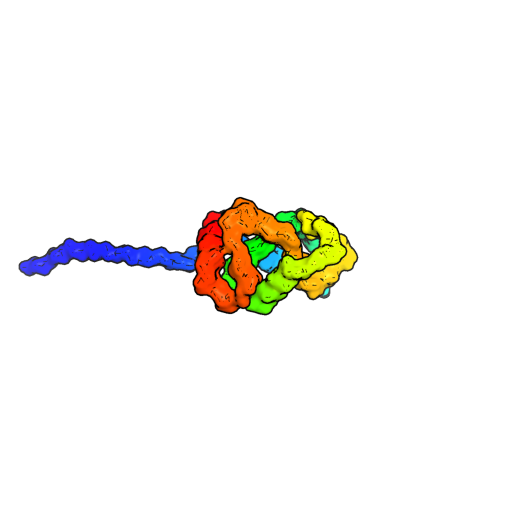1 17.833 2.817 1.00 54.75 91 SER A N 1
ATOM 770 C CA . SER A 1 91 ? 1.781 17.723 1.377 1.00 54.75 91 SER A CA 1
ATOM 771 C C . SER A 1 91 ? 2.523 18.961 0.869 1.00 54.75 91 SER A C 1
ATOM 773 O O . SER A 1 91 ? 1.913 20.015 0.700 1.00 54.75 91 SER A O 1
ATOM 775 N N . CYS A 1 92 ? 3.823 18.842 0.604 1.00 44.34 92 CYS A N 1
ATOM 776 C CA . CYS A 1 92 ? 4.559 19.869 -0.141 1.00 44.34 92 CYS A CA 1
ATOM 777 C C . CYS A 1 92 ? 4.150 19.906 -1.625 1.00 44.34 92 CYS A C 1
ATOM 779 O O . CYS A 1 92 ? 4.349 20.926 -2.276 1.00 44.34 92 CYS A O 1
ATOM 781 N N . ASP A 1 93 ? 3.562 18.820 -2.140 1.00 50.44 93 ASP A N 1
ATOM 782 C CA . ASP A 1 93 ? 3.051 18.723 -3.507 1.00 50.44 93 ASP A CA 1
ATOM 783 C C . ASP A 1 93 ? 1.521 18.734 -3.513 1.00 50.44 93 ASP A C 1
ATOM 785 O O . ASP A 1 93 ? 0.854 17.884 -2.915 1.00 50.44 93 ASP A O 1
ATOM 789 N N . GLU A 1 94 ? 0.962 19.725 -4.200 1.00 43.25 94 GLU A N 1
ATOM 790 C CA . GLU A 1 94 ? -0.470 19.883 -4.403 1.00 43.25 94 GLU A CA 1
ATOM 791 C C . GLU A 1 94 ? -1.061 18.647 -5.102 1.00 43.25 94 GLU A C 1
ATOM 793 O O . GLU A 1 94 ? -0.749 18.361 -6.254 1.00 43.25 94 GLU A O 1
ATOM 798 N N . ASN A 1 95 ? -1.983 17.953 -4.426 1.00 47.25 95 ASN A N 1
ATOM 799 C CA . ASN A 1 95 ? -2.993 17.078 -5.033 1.00 47.25 95 ASN A CA 1
ATOM 800 C C . ASN A 1 95 ? -2.470 16.130 -6.134 1.00 47.25 95 ASN A C 1
ATOM 802 O O . ASN A 1 95 ? -2.846 16.260 -7.308 1.00 47.25 95 ASN A O 1
ATOM 806 N N . ILE A 1 96 ? -1.685 15.112 -5.769 1.00 53.00 96 ILE A N 1
ATOM 807 C CA . ILE A 1 96 ? -1.444 13.968 -6.661 1.00 53.00 96 ILE A CA 1
ATOM 808 C C . ILE A 1 96 ? -2.735 13.131 -6.726 1.00 53.00 96 ILE A C 1
ATOM 810 O O . ILE A 1 96 ? -2.837 12.033 -6.192 1.00 53.00 96 ILE A O 1
ATOM 814 N N . LYS A 1 97 ? -3.741 13.635 -7.453 1.00 50.94 97 LYS A N 1
ATOM 815 C CA . LYS A 1 97 ? -4.994 12.912 -7.747 1.00 50.94 97 LYS A CA 1
ATOM 816 C C . LYS A 1 97 ? -4.752 11.655 -8.585 1.00 50.94 97 LYS A C 1
ATOM 818 O O . LYS A 1 97 ? -5.639 10.811 -8.702 1.00 50.94 97 LYS A O 1
ATOM 823 N N . ARG A 1 98 ? -3.592 11.572 -9.247 1.00 55.72 98 ARG A N 1
ATOM 824 C CA . ARG A 1 98 ? -3.142 10.460 -10.091 1.00 55.72 98 ARG A CA 1
ATOM 825 C C . ARG A 1 98 ? -1.628 10.364 -10.025 1.00 55.72 98 ARG A C 1
ATOM 827 O O . ARG A 1 98 ? -0.954 11.369 -10.227 1.00 55.72 98 ARG A O 1
ATOM 834 N N . ILE A 1 99 ? -1.109 9.156 -9.834 1.00 63.09 99 ILE A N 1
ATOM 835 C CA . ILE A 1 99 ? 0.323 8.894 -9.972 1.00 63.09 99 ILE A CA 1
ATOM 836 C C . ILE A 1 99 ? 0.677 9.059 -11.454 1.00 63.09 99 ILE A C 1
ATOM 838 O O . ILE A 1 99 ? 0.400 8.181 -12.271 1.00 63.09 99 ILE A O 1
ATOM 842 N N . LEU A 1 100 ? 1.236 10.210 -11.820 1.00 62.12 100 LEU A N 1
ATOM 843 C CA . LEU A 1 100 ? 1.699 10.477 -13.176 1.00 62.12 100 LEU A CA 1
ATOM 844 C C . LEU A 1 100 ? 3.220 10.328 -13.205 1.00 62.12 100 LEU A C 1
ATOM 846 O O . LEU A 1 100 ? 3.944 11.304 -13.084 1.00 62.12 100 LEU A O 1
ATOM 850 N N . ILE A 1 101 ? 3.701 9.092 -13.325 1.00 65.56 101 ILE A N 1
ATOM 851 C CA . ILE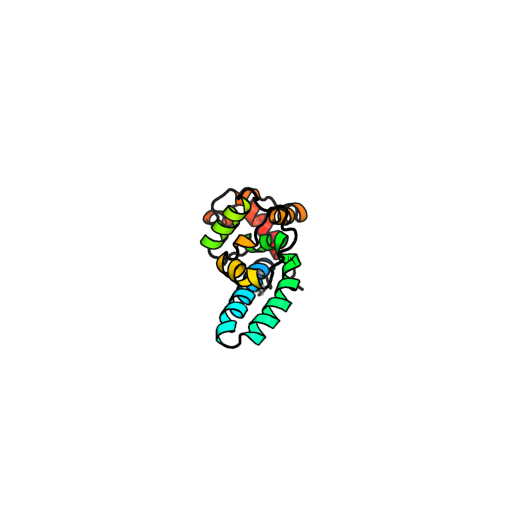 A 1 101 ? 5.144 8.824 -13.358 1.00 65.56 101 ILE A CA 1
ATOM 852 C C . ILE A 1 101 ? 5.666 9.168 -14.757 1.00 65.56 101 ILE A C 1
ATOM 854 O O . ILE A 1 101 ? 5.375 8.431 -15.706 1.00 65.56 101 ILE A O 1
ATOM 858 N N . LYS A 1 102 ? 6.425 10.256 -14.927 1.00 68.06 102 LYS A N 1
ATOM 859 C CA . LYS A 1 102 ? 7.132 10.491 -16.200 1.00 68.06 102 LYS A CA 1
ATOM 860 C C . LYS A 1 102 ? 8.255 9.472 -16.387 1.00 68.06 102 LYS A C 1
ATOM 862 O O . LYS A 1 102 ? 8.712 8.871 -15.419 1.00 68.06 102 LYS A O 1
ATOM 867 N N . ASP A 1 103 ? 8.700 9.255 -17.624 1.00 67.69 103 ASP A N 1
ATOM 868 C CA . ASP A 1 103 ? 9.723 8.238 -17.924 1.00 67.69 103 ASP A CA 1
ATOM 869 C C . ASP A 1 103 ? 11.023 8.501 -17.147 1.00 67.69 103 ASP A C 1
ATOM 871 O O . ASP A 1 103 ? 11.668 7.567 -16.668 1.00 67.69 103 ASP A O 1
ATOM 875 N N . GLU A 1 104 ? 11.355 9.776 -16.949 1.00 70.12 104 GLU A N 1
ATOM 876 C CA . GLU A 1 104 ? 12.529 10.230 -16.205 1.00 70.12 104 GLU A CA 1
ATOM 877 C C . GLU A 1 104 ? 12.375 10.013 -14.688 1.00 70.12 104 GLU A C 1
ATOM 879 O O . GLU A 1 104 ? 13.356 9.788 -13.981 1.00 70.12 104 GLU A O 1
ATOM 884 N N . GLU A 1 105 ? 11.136 10.006 -14.194 1.00 71.44 105 GLU A N 1
ATOM 885 C CA . GLU A 1 105 ? 10.774 9.906 -12.776 1.00 71.44 105 GLU A CA 1
ATOM 886 C C . GLU A 1 105 ? 10.558 8.448 -12.328 1.00 71.44 105 GLU A C 1
ATOM 888 O O . GLU A 1 105 ? 10.489 8.175 -11.131 1.00 71.44 105 GLU A O 1
ATOM 893 N N . ILE A 1 106 ? 10.502 7.472 -13.251 1.00 75.31 106 ILE A N 1
ATOM 894 C CA . ILE A 1 106 ? 10.327 6.043 -12.910 1.00 75.31 106 ILE A CA 1
ATOM 895 C C . ILE A 1 106 ? 11.428 5.565 -11.963 1.00 75.31 106 ILE A C 1
ATOM 897 O O . ILE A 1 106 ? 11.159 4.838 -11.008 1.00 75.31 106 ILE A O 1
ATOM 901 N N . SER A 1 107 ? 12.673 5.970 -12.216 1.00 76.69 107 SER A N 1
ATOM 902 C CA . SER A 1 107 ? 13.800 5.557 -11.378 1.00 76.69 107 SER A CA 1
ATOM 903 C C . SER A 1 107 ? 13.682 6.097 -9.956 1.00 76.69 107 SER A C 1
ATOM 905 O O . SER A 1 107 ? 14.014 5.389 -9.009 1.00 76.69 107 SER A O 1
ATOM 907 N N . GLU A 1 108 ? 13.182 7.322 -9.811 1.00 77.19 108 GLU A N 1
ATOM 908 C CA . GLU A 1 108 ? 12.933 7.962 -8.524 1.00 77.19 108 GLU A CA 1
ATOM 909 C C . GLU A 1 108 ? 11.732 7.328 -7.813 1.00 77.19 108 GLU A C 1
ATOM 911 O O . GLU A 1 108 ? 11.832 6.986 -6.639 1.00 77.19 108 GLU A O 1
ATOM 916 N N . PHE A 1 109 ? 10.635 7.069 -8.529 1.00 78.56 109 PHE A N 1
ATOM 917 C CA . PHE A 1 109 ? 9.465 6.365 -8.002 1.00 78.56 109 PHE A CA 1
ATOM 918 C C . PHE A 1 109 ? 9.840 4.995 -7.417 1.00 78.56 109 PHE A C 1
ATOM 920 O O . PHE A 1 109 ? 9.437 4.661 -6.305 1.00 78.56 109 PHE A O 1
ATOM 927 N N . MET A 1 110 ? 10.668 4.219 -8.127 1.00 81.69 110 MET A N 1
ATOM 928 C CA . MET A 1 110 ? 11.119 2.909 -7.637 1.00 81.69 110 MET A CA 1
ATOM 929 C C . MET A 1 110 ? 12.055 3.014 -6.427 1.00 81.69 110 MET A C 1
ATOM 931 O O . MET A 1 110 ? 12.082 2.099 -5.609 1.00 81.69 110 MET A O 1
ATOM 935 N N . GLN A 1 111 ? 12.810 4.110 -6.296 1.00 77.44 111 GLN A N 1
ATOM 936 C CA . GLN A 1 111 ? 13.677 4.362 -5.139 1.00 77.44 111 GLN A CA 1
ATOM 937 C C . GLN A 1 111 ? 12.896 4.843 -3.913 1.00 77.44 111 GLN A C 1
ATOM 939 O O . GLN A 1 111 ? 13.217 4.444 -2.797 1.00 77.44 111 GLN A O 1
ATOM 944 N N . LYS A 1 112 ? 11.872 5.682 -4.115 1.00 75.88 112 LYS A N 1
ATOM 945 C CA . LYS A 1 112 ? 11.039 6.244 -3.042 1.00 75.88 112 LYS A CA 1
ATOM 946 C C . LYS A 1 112 ? 10.116 5.220 -2.382 1.00 75.88 112 LYS A C 1
ATOM 948 O O . LYS A 1 112 ? 9.652 5.479 -1.280 1.00 75.88 112 LYS A O 1
ATOM 953 N N . GLY A 1 113 ? 9.881 4.080 -3.029 1.00 78.69 113 GLY A N 1
ATOM 954 C CA . GLY A 1 113 ? 9.190 2.946 -2.427 1.00 78.69 113 GLY A CA 1
ATOM 955 C C . GLY A 1 113 ? 7.663 3.025 -2.480 1.00 78.69 113 GLY A C 1
ATOM 956 O O . GLY A 1 113 ? 7.060 3.943 -3.033 1.00 78.69 113 GLY A O 1
ATOM 957 N N . PHE A 1 114 ? 7.034 1.990 -1.927 1.00 83.25 114 PHE A N 1
ATOM 958 C CA . PHE A 1 114 ? 5.585 1.790 -1.914 1.00 83.25 114 PHE A CA 1
ATOM 959 C C . PHE A 1 114 ? 4.824 2.902 -1.178 1.00 83.25 114 PHE A C 1
ATOM 961 O O . PHE A 1 114 ? 3.702 3.238 -1.548 1.00 83.25 114 PHE A O 1
ATOM 968 N N . GLU A 1 115 ? 5.436 3.500 -0.157 1.00 84.62 115 GLU A N 1
ATOM 969 C CA . GLU A 1 115 ? 4.867 4.589 0.634 1.00 84.62 115 GLU A CA 1
ATOM 970 C C . GLU A 1 115 ? 4.665 5.873 -0.171 1.00 84.62 115 GLU A C 1
ATOM 972 O O . GLU A 1 115 ? 3.788 6.660 0.166 1.00 84.62 115 GLU A O 1
ATOM 977 N N . TYR A 1 116 ? 5.413 6.071 -1.262 1.00 81.56 116 TYR A N 1
ATOM 978 C CA . TYR A 1 116 ? 5.272 7.249 -2.125 1.00 81.56 116 TYR A CA 1
ATOM 979 C C . TYR A 1 116 ? 3.916 7.310 -2.842 1.00 81.56 116 TYR A C 1
ATOM 981 O O . TYR A 1 116 ? 3.514 8.350 -3.356 1.00 81.56 116 TYR A O 1
ATOM 989 N N . ILE A 1 117 ? 3.201 6.187 -2.874 1.00 81.25 117 ILE A N 1
ATOM 990 C CA . ILE A 1 117 ? 1.861 6.080 -3.448 1.00 81.25 117 ILE A CA 1
ATOM 991 C C . ILE A 1 117 ? 0.793 6.595 -2.475 1.00 81.25 117 ILE A C 1
ATOM 993 O O . ILE A 1 117 ? -0.306 6.963 -2.894 1.00 81.25 117 ILE A O 1
ATOM 997 N N . VAL A 1 118 ? 1.102 6.611 -1.177 1.00 86.44 118 VAL A N 1
ATOM 998 C CA . VAL A 1 118 ? 0.192 7.107 -0.150 1.00 86.44 118 VAL A CA 1
ATOM 999 C C . VAL A 1 118 ? 0.120 8.622 -0.247 1.00 86.44 118 VAL A C 1
ATOM 1001 O O . VAL A 1 118 ? 1.135 9.315 -0.230 1.00 86.44 118 VAL A O 1
ATOM 1004 N N . SER A 1 119 ? -1.100 9.134 -0.339 1.00 82.00 119 SER A N 1
ATOM 1005 C CA . SER A 1 119 ? -1.374 10.557 -0.495 1.00 82.00 119 SER A CA 1
ATOM 1006 C C . SER A 1 119 ? -2.579 10.958 0.363 1.00 82.00 119 SER A C 1
ATOM 1008 O O . SER A 1 119 ? -3.273 10.092 0.909 1.00 82.00 119 SER A O 1
ATOM 1010 N N . PRO A 1 120 ? -2.891 12.257 0.506 1.00 81.56 120 PRO A N 1
ATOM 1011 C CA . PRO A 1 120 ? -4.099 12.683 1.212 1.00 81.56 120 PRO A CA 1
ATOM 1012 C C . PRO A 1 120 ? -5.385 12.034 0.663 1.00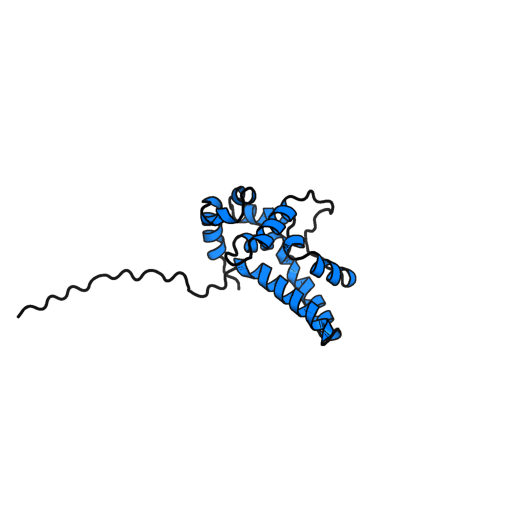 81.56 120 PRO A C 1
ATOM 1014 O O . PRO A 1 120 ? -6.321 11.761 1.418 1.00 81.56 120 PRO A O 1
ATOM 1017 N N . GLU A 1 121 ? -5.420 11.714 -0.635 1.00 82.56 121 GLU A N 1
ATOM 1018 C CA . GLU A 1 121 ? -6.513 11.006 -1.302 1.00 82.56 121 GLU A CA 1
ATOM 1019 C C . GLU A 1 121 ? -6.713 9.576 -0.787 1.00 82.56 121 GLU A C 1
ATOM 1021 O O . GLU A 1 121 ? -7.833 9.068 -0.853 1.00 82.56 121 GLU A O 1
ATOM 1026 N N . THR A 1 122 ? -5.697 8.945 -0.195 1.00 88.00 122 THR A N 1
ATOM 1027 C CA . THR A 1 122 ? -5.828 7.643 0.474 1.00 88.00 122 THR A CA 1
ATOM 1028 C C . THR A 1 122 ? -6.895 7.683 1.576 1.00 88.00 122 THR A C 1
ATOM 1030 O O . THR A 1 122 ? -7.649 6.722 1.744 1.00 88.00 122 THR A O 1
ATOM 1033 N N . LYS A 1 123 ? -7.075 8.824 2.266 1.00 88.69 123 LYS A N 1
ATOM 1034 C CA . LYS A 1 123 ? -8.150 8.993 3.267 1.00 88.69 123 LYS A CA 1
ATOM 1035 C C . LYS A 1 123 ? -9.554 8.951 2.652 1.00 88.69 123 LYS A C 1
ATOM 1037 O O . LYS A 1 123 ? -10.522 8.635 3.344 1.00 88.69 123 LYS A O 1
ATOM 1042 N N . ASN A 1 124 ? -9.694 9.226 1.353 1.00 89.00 124 ASN A N 1
ATOM 1043 C CA . ASN A 1 124 ? -10.990 9.152 0.675 1.00 89.00 124 ASN A CA 1
ATOM 1044 C C . ASN A 1 124 ? -11.516 7.718 0.602 1.00 89.00 124 ASN A C 1
ATOM 1046 O O . ASN A 1 124 ? -12.730 7.532 0.585 1.00 89.00 124 ASN A O 1
ATOM 1050 N N . PHE A 1 125 ? -10.639 6.710 0.608 1.00 91.81 125 PHE A N 1
ATOM 1051 C CA . PHE A 1 125 ? -11.061 5.314 0.671 1.00 91.81 125 PHE A CA 1
ATOM 1052 C C . PHE A 1 125 ? -11.839 5.023 1.957 1.00 91.81 125 PHE A C 1
ATOM 1054 O O . PHE A 1 125 ? -12.941 4.481 1.894 1.00 91.81 125 PHE A O 1
ATOM 1061 N N . PHE A 1 126 ? -11.300 5.437 3.108 1.00 92.88 126 PHE A N 1
ATOM 1062 C CA . PHE A 1 126 ? -11.939 5.238 4.409 1.00 92.88 126 PHE A CA 1
ATOM 1063 C C . PHE A 1 126 ? -13.294 5.945 4.472 1.00 92.88 126 PHE A C 1
ATOM 1065 O O . PHE A 1 126 ? -14.287 5.327 4.840 1.00 92.88 126 PHE A O 1
ATOM 1072 N N . LYS A 1 127 ? -13.373 7.187 3.979 1.00 91.88 127 LYS A N 1
ATOM 1073 C CA . LYS A 1 127 ? -14.643 7.925 3.866 1.00 91.88 127 LYS A CA 1
ATOM 1074 C C . LYS A 1 127 ? -15.655 7.221 2.957 1.00 91.88 127 LYS A C 1
ATOM 1076 O O . LYS A 1 127 ? -16.815 7.097 3.326 1.00 91.88 127 LYS A O 1
ATOM 1081 N N . ARG A 1 128 ? -15.224 6.745 1.781 1.00 92.25 128 ARG A N 1
ATOM 1082 C CA . ARG A 1 128 ? -16.089 6.083 0.785 1.00 92.25 128 ARG A CA 1
ATOM 1083 C C . ARG A 1 128 ? -16.701 4.783 1.306 1.00 92.25 128 ARG A C 1
ATOM 1085 O O . ARG A 1 128 ? -17.819 4.458 0.928 1.00 92.25 128 ARG A O 1
ATOM 1092 N N . PHE A 1 129 ? -15.964 4.042 2.127 1.00 91.19 129 PHE A N 1
ATOM 1093 C CA . PHE A 1 129 ? -16.418 2.780 2.716 1.00 91.19 129 PHE A CA 1
ATOM 1094 C C . PHE A 1 129 ? -16.939 2.929 4.152 1.00 91.19 129 PHE A C 1
ATOM 1096 O O . PHE A 1 129 ? -17.209 1.914 4.789 1.00 91.19 129 PHE A O 1
ATOM 1103 N N . GLU A 1 130 ? -17.073 4.164 4.651 1.00 93.88 130 GLU A N 1
ATOM 1104 C CA . GLU A 1 130 ? -17.503 4.470 6.024 1.00 93.88 130 GLU A CA 1
ATOM 1105 C C . GLU A 1 130 ? -16.683 3.709 7.083 1.00 93.88 130 GLU A C 1
ATOM 1107 O O . GLU A 1 130 ? -17.200 3.201 8.078 1.00 93.88 130 GLU A O 1
ATOM 1112 N N . LEU A 1 131 ? -15.374 3.601 6.841 1.00 94.81 131 LEU A N 1
ATOM 1113 C CA . LEU A 1 131 ? -14.437 2.923 7.726 1.00 94.81 131 LEU A CA 1
ATOM 1114 C C . LEU A 1 131 ? -13.863 3.904 8.738 1.00 94.81 131 LEU A C 1
ATOM 1116 O O . LEU A 1 131 ? -13.402 4.987 8.381 1.00 94.81 131 LEU A O 1
ATOM 1120 N N . ASP A 1 132 ? -13.837 3.469 9.991 1.00 93.88 132 ASP A N 1
ATOM 1121 C CA . ASP A 1 132 ? -13.120 4.154 11.057 1.00 93.88 132 ASP A CA 1
ATOM 1122 C C . ASP A 1 132 ? -11.603 4.000 10.845 1.00 93.88 132 ASP A C 1
ATOM 1124 O O . ASP A 1 132 ? -11.083 2.884 10.747 1.00 93.88 132 ASP A O 1
ATOM 1128 N N . ASP A 1 133 ? -10.912 5.133 10.736 1.00 91.62 133 ASP A N 1
ATOM 1129 C CA . ASP A 1 133 ? -9.484 5.242 10.458 1.00 91.62 133 ASP A CA 1
ATOM 1130 C C . ASP A 1 133 ? -8.645 5.561 11.710 1.00 91.62 133 ASP A C 1
ATOM 1132 O O . ASP A 1 133 ? -7.431 5.740 11.601 1.00 91.62 133 ASP A O 1
ATOM 1136 N N . GLN A 1 134 ? -9.241 5.569 12.915 1.00 91.44 134 GLN A N 1
ATOM 1137 C CA . GLN A 1 134 ? -8.522 5.867 14.164 1.00 91.44 134 GLN A CA 1
ATOM 1138 C C . GLN A 1 134 ? -7.347 4.916 14.425 1.00 91.44 134 GLN A C 1
ATOM 1140 O O . GLN A 1 134 ? -6.346 5.320 15.017 1.00 91.44 134 GLN A O 1
ATOM 1145 N N . PHE A 1 135 ? -7.411 3.665 13.950 1.00 93.06 135 PHE A N 1
ATOM 1146 C CA . PHE A 1 135 ? -6.287 2.733 14.074 1.00 93.06 135 PHE A CA 1
ATOM 1147 C C . PHE A 1 135 ? -5.007 3.237 13.386 1.00 93.06 135 PHE A C 1
ATOM 1149 O O . PHE A 1 135 ? -3.920 2.879 13.834 1.00 93.06 135 PHE A O 1
ATOM 1156 N N . LEU A 1 136 ? -5.098 4.110 12.373 1.00 92.56 136 LEU A N 1
ATOM 1157 C CA . LEU A 1 136 ? -3.932 4.703 11.703 1.00 92.56 136 LEU A CA 1
ATOM 1158 C C . LEU A 1 136 ? -3.087 5.586 12.637 1.00 92.56 136 LEU A C 1
ATOM 1160 O O . LEU A 1 136 ? -1.942 5.884 12.313 1.00 92.56 136 LEU A O 1
ATOM 1164 N N . GLN A 1 137 ? -3.629 5.985 13.793 1.00 91.12 137 GLN A N 1
ATOM 1165 C CA . GLN A 1 137 ? -2.917 6.737 14.834 1.00 91.12 137 GLN A CA 1
ATOM 1166 C C . GLN A 1 137 ? -2.226 5.828 15.866 1.00 91.12 137 GLN A C 1
ATOM 1168 O O . GLN A 1 137 ? -1.551 6.314 16.770 1.00 91.12 137 GLN A O 1
ATOM 1173 N N . THR A 1 138 ? -2.411 4.510 15.762 1.00 93.12 138 THR A N 1
ATOM 1174 C CA . THR A 1 138 ? -1.822 3.509 16.662 1.00 93.12 138 THR A CA 1
ATOM 1175 C C . THR A 1 138 ? -0.723 2.717 15.963 1.00 93.12 138 THR A C 1
ATOM 1177 O O . THR A 1 138 ? -0.726 2.595 14.736 1.00 93.12 138 THR A O 1
ATOM 1180 N N . ASP A 1 139 ? 0.202 2.141 16.736 1.00 92.50 139 ASP A N 1
ATOM 1181 C CA . ASP A 1 139 ? 1.285 1.332 16.174 1.00 92.50 139 ASP A CA 1
ATOM 1182 C C . ASP A 1 139 ? 0.736 0.112 15.396 1.00 92.50 139 ASP A C 1
ATOM 1184 O O . ASP A 1 139 ? -0.117 -0.611 15.933 1.00 92.50 139 ASP A O 1
ATOM 1188 N N . PRO A 1 140 ? 1.225 -0.179 14.170 1.00 93.62 140 PRO A N 1
ATOM 1189 C CA . PRO A 1 140 ? 0.655 -1.238 13.336 1.00 93.62 140 PRO A CA 1
ATOM 1190 C C . PRO A 1 140 ? 0.785 -2.656 13.893 1.00 93.62 140 PRO A C 1
ATOM 1192 O O . PRO A 1 140 ? 0.065 -3.551 13.444 1.00 93.62 140 PRO A O 1
ATOM 1195 N N . SER A 1 141 ? 1.649 -2.877 14.889 1.00 93.69 141 SER A N 1
ATOM 1196 C CA . SER A 1 141 ? 1.737 -4.151 15.610 1.00 93.69 141 SER A CA 1
ATOM 1197 C C . SER A 1 141 ? 0.482 -4.433 16.443 1.00 93.69 141 SER A C 1
ATOM 1199 O O . SER A 1 141 ? 0.128 -5.593 16.647 1.00 93.69 141 SER A O 1
ATOM 1201 N N . THR A 1 142 ? -0.246 -3.387 16.847 1.00 94.12 142 THR A N 1
ATOM 1202 C CA . THR A 1 142 ? -1.455 -3.481 17.684 1.00 94.12 142 THR A CA 1
ATOM 1203 C C . THR A 1 142 ? -2.752 -3.595 16.879 1.00 94.12 142 THR A C 1
ATOM 1205 O O . THR A 1 142 ? -3.806 -3.918 17.426 1.00 94.12 142 THR A O 1
ATOM 1208 N N . TRP A 1 143 ? -2.708 -3.383 15.558 1.00 94.19 143 TRP A N 1
ATOM 1209 C CA . TRP A 1 143 ? -3.910 -3.313 14.716 1.00 94.19 143 TRP A CA 1
ATOM 1210 C C . TRP A 1 143 ? -4.752 -4.585 14.733 1.00 94.19 143 TRP A C 1
ATOM 1212 O O . TRP A 1 143 ? -5.973 -4.510 14.641 1.00 94.19 143 TRP A O 1
ATOM 1222 N N . SER A 1 144 ? -4.124 -5.751 14.897 1.00 89.75 144 SER A N 1
ATOM 1223 C CA . SER A 1 144 ? -4.847 -7.026 14.960 1.00 89.75 144 SER A CA 1
ATOM 1224 C C . SER A 1 144 ? -5.824 -7.118 16.142 1.00 89.75 144 SER A C 1
ATOM 1226 O O . SER A 1 144 ? -6.793 -7.867 16.068 1.00 89.75 144 SER A O 1
ATOM 1228 N N . GLU A 1 145 ? -5.640 -6.316 17.186 1.00 92.12 145 GLU A N 1
ATOM 1229 C CA . GLU A 1 145 ? -6.534 -6.257 18.347 1.00 92.12 145 GLU A CA 1
ATOM 1230 C C . GLU A 1 145 ? -7.471 -5.038 18.288 1.00 92.12 145 GLU A C 1
ATOM 1232 O O . GLU A 1 145 ? -8.448 -4.942 19.034 1.00 92.12 145 GLU A O 1
ATOM 1237 N N . ASN A 1 146 ? -7.218 -4.105 17.365 1.00 94.75 146 ASN A N 1
ATOM 1238 C CA . ASN A 1 146 ? -7.994 -2.885 17.229 1.00 94.75 146 ASN A CA 1
ATOM 1239 C C . ASN A 1 146 ? -9.365 -3.165 16.587 1.00 94.75 146 ASN A C 1
ATOM 1241 O O . ASN A 1 146 ? -9.477 -3.689 15.478 1.00 94.75 146 ASN A O 1
ATOM 1245 N N . THR A 1 147 ? -10.435 -2.752 17.270 1.00 94.31 147 THR A N 1
ATOM 1246 C CA . THR A 1 147 ? -11.814 -2.990 16.816 1.00 94.31 147 THR A CA 1
ATOM 1247 C C . THR A 1 147 ? -12.152 -2.277 15.501 1.00 94.31 147 THR A C 1
ATOM 1249 O O . THR A 1 147 ? -12.876 -2.843 14.682 1.00 94.31 147 THR A O 1
ATOM 1252 N N . SER A 1 148 ? -11.643 -1.060 15.271 1.00 94.00 148 SER A N 1
ATOM 1253 C CA . SER A 1 148 ? -11.860 -0.326 14.011 1.00 94.00 148 SER A CA 1
ATOM 1254 C C . SER A 1 148 ? -11.171 -1.027 12.837 1.00 94.00 148 SER A C 1
ATOM 1256 O O . SER A 1 148 ? -11.803 -1.269 11.807 1.00 94.00 148 SER A O 1
ATOM 1258 N N . PHE A 1 149 ? -9.931 -1.487 13.043 1.00 94.62 149 PHE A N 1
ATOM 1259 C CA . PHE A 1 149 ? -9.187 -2.259 12.051 1.00 94.62 149 PHE A CA 1
ATOM 1260 C C . PHE A 1 149 ? -9.892 -3.572 11.705 1.00 94.62 149 PH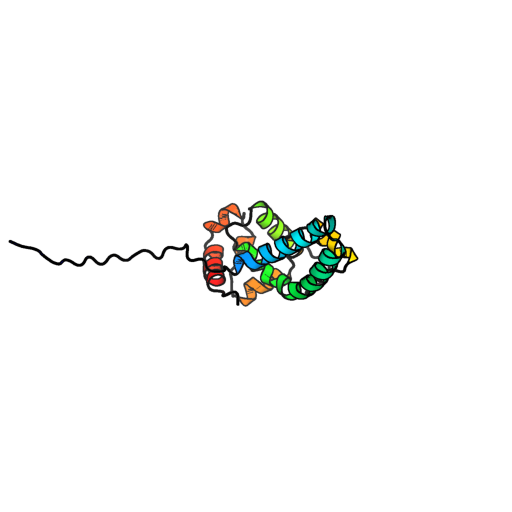E A C 1
ATOM 1262 O O . PHE A 1 149 ? -10.068 -3.869 10.529 1.00 94.62 149 PHE A O 1
ATOM 1269 N N . GLN A 1 150 ? -10.341 -4.341 12.704 1.00 93.56 150 GLN A N 1
ATOM 1270 C CA . GLN A 1 150 ? -11.040 -5.611 12.476 1.00 93.56 150 GLN A CA 1
ATOM 1271 C C . GLN A 1 150 ? -12.339 -5.423 11.681 1.00 93.56 150 GLN A C 1
ATOM 1273 O O . GLN A 1 150 ? -12.586 -6.145 10.715 1.00 93.56 150 GLN A O 1
ATOM 1278 N N . LYS A 1 151 ? -13.135 -4.399 12.013 1.00 93.81 151 LYS A N 1
ATOM 1279 C CA . LYS A 1 151 ? -14.340 -4.051 11.242 1.00 93.81 151 LYS A CA 1
ATOM 1280 C C . LYS A 1 151 ? -14.001 -3.658 9.803 1.00 93.81 151 LYS A C 1
ATOM 1282 O O . LYS A 1 151 ? -14.647 -4.137 8.873 1.00 93.81 151 LYS A O 1
ATOM 1287 N N . GLY A 1 152 ? -12.974 -2.829 9.608 1.00 93.56 152 GLY A N 1
ATOM 1288 C CA . GLY A 1 152 ? -12.499 -2.460 8.274 1.00 93.56 152 GLY A CA 1
ATOM 1289 C C . GLY A 1 152 ? -12.020 -3.669 7.475 1.00 93.56 152 GLY A C 1
ATOM 1290 O O . GLY A 1 152 ? -12.417 -3.840 6.324 1.00 93.56 152 GLY A O 1
ATOM 1291 N N . LEU A 1 153 ? -11.261 -4.562 8.115 1.00 92.56 153 LEU A N 1
ATOM 1292 C CA . LEU A 1 153 ? -10.766 -5.809 7.542 1.00 92.56 153 LEU A CA 1
ATOM 1293 C C . LEU A 1 153 ? -11.917 -6.705 7.055 1.00 92.56 153 LEU A C 1
ATOM 1295 O O . LEU A 1 153 ? -11.856 -7.250 5.954 1.00 92.56 153 LEU A O 1
ATOM 1299 N N . GLU A 1 154 ? -12.997 -6.828 7.830 1.00 91.75 154 GLU A N 1
ATOM 1300 C CA . GLU A 1 154 ? -14.195 -7.569 7.418 1.00 91.75 154 GLU A CA 1
ATOM 1301 C C . GLU A 1 154 ? -14.884 -6.974 6.185 1.00 91.75 154 GLU A C 1
ATOM 1303 O O . GLU A 1 154 ? -15.421 -7.724 5.364 1.00 91.75 154 GLU A O 1
ATOM 1308 N N . VAL A 1 155 ? -14.904 -5.645 6.053 1.00 92.06 155 VAL A N 1
ATOM 1309 C CA . VAL A 1 155 ? -15.481 -4.958 4.889 1.00 92.06 155 VAL A CA 1
ATOM 1310 C C . VAL A 1 155 ? -14.606 -5.181 3.659 1.00 92.06 155 VAL A C 1
ATOM 1312 O O . VAL A 1 155 ? -15.106 -5.643 2.633 1.00 92.06 155 VAL A O 1
ATOM 1315 N N . VAL A 1 156 ? -13.298 -4.928 3.757 1.00 91.12 156 VAL A N 1
ATOM 1316 C CA . VAL A 1 156 ? -12.389 -5.054 2.606 1.00 91.12 156 VAL A CA 1
ATOM 1317 C C . VAL A 1 156 ? -12.224 -6.500 2.138 1.00 91.12 156 VAL A C 1
ATOM 1319 O O . VAL A 1 156 ? -12.105 -6.730 0.939 1.00 91.12 156 VAL A O 1
ATOM 1322 N N . ASN A 1 157 ? -12.310 -7.488 3.036 1.00 88.50 157 ASN A N 1
ATOM 1323 C CA . ASN A 1 157 ? -12.277 -8.911 2.669 1.00 88.50 157 ASN A CA 1
ATOM 1324 C C . ASN A 1 157 ? -13.521 -9.362 1.879 1.00 88.50 157 ASN A C 1
ATOM 1326 O O . ASN A 1 157 ? -13.514 -10.433 1.273 1.00 88.50 157 ASN A O 1
ATOM 1330 N N . LYS A 1 158 ? -14.609 -8.579 1.888 1.00 89.50 158 LYS A N 1
ATOM 1331 C CA . LYS A 1 158 ? -15.803 -8.840 1.063 1.00 89.50 158 LYS A CA 1
ATOM 1332 C C . LYS A 1 158 ? -15.684 -8.237 -0.337 1.00 89.50 158 LYS A C 1
ATOM 1334 O O . LYS A 1 158 ? -16.505 -8.564 -1.196 1.00 89.50 158 LYS A O 1
ATOM 1339 N N . LEU A 1 159 ? -14.692 -7.375 -0.578 1.00 87.75 159 LEU A N 1
ATOM 1340 C CA . LEU A 1 159 ? -14.439 -6.814 -1.899 1.00 87.75 159 LEU A CA 1
ATOM 1341 C C . LEU A 1 159 ? -13.914 -7.910 -2.820 1.00 87.75 159 LEU A C 1
ATOM 1343 O O . LEU A 1 159 ? -12.963 -8.620 -2.498 1.00 87.75 159 LEU A O 1
ATOM 1347 N N . ARG A 1 160 ? -14.546 -8.038 -3.985 1.00 79.56 160 ARG A N 1
ATOM 1348 C CA . ARG A 1 160 ? -14.072 -8.926 -5.042 1.00 79.56 160 ARG A CA 1
ATOM 1349 C C . ARG A 1 160 ? -13.173 -8.139 -5.979 1.00 79.56 160 ARG A C 1
ATOM 1351 O O . ARG A 1 160 ? -13.578 -7.088 -6.468 1.00 79.56 160 ARG A O 1
ATOM 1358 N N . VAL A 1 161 ? -11.988 -8.675 -6.236 1.00 68.62 161 VAL A N 1
ATOM 1359 C CA . VAL A 1 161 ? -11.161 -8.265 -7.372 1.00 68.62 161 VAL A CA 1
ATOM 1360 C C . VAL A 1 161 ? -11.703 -9.013 -8.591 1.00 68.62 161 VAL A C 1
ATOM 1362 O O . VAL A 1 161 ? -11.851 -10.234 -8.525 1.00 68.62 161 VAL A O 1
ATOM 1365 N N . ILE A 1 162 ? -12.098 -8.279 -9.633 1.00 59.38 162 ILE A N 1
ATOM 1366 C CA . ILE A 1 162 ? -12.647 -8.815 -10.893 1.00 59.38 162 ILE A CA 1
ATOM 1367 C C . ILE A 1 162 ? -11.582 -8.692 -11.974 1.00 59.38 162 ILE A C 1
ATOM 1369 O O . ILE A 1 162 ? -10.959 -7.607 -12.031 1.00 59.38 162 ILE A O 1
#

Secondary structure (DSSP, 8-state):
---------------S-----BGGGHHHHHHHHHHHHHHHTTT-HHHHHHHHHHHHTTGGGHHHHGGGGGG-TTS-HHHHHHHHHHHHS--SSS--SS----TTTHHHHHHH-GGGG--TTHHHHHHHTT---GGGGS-TTSGG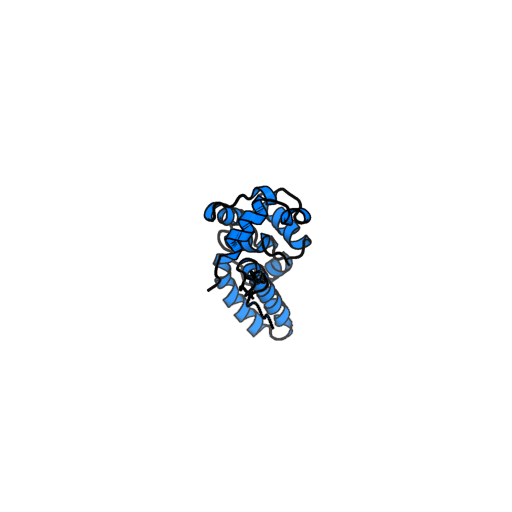G-HHHHHHHHHHTTPBP-

Sequence (162 aa):
MTNGFQKKSKKLGKNINTFVDNATKAPYQDFRFLSKLYEYRTIDHNISRIALHKFRNHLWYLSPEIALAFFYLTLPLEWKQKMIDALNRESCDENIKRILIKDEEISEFMQKGFEYIVSPETKNFFKRFELDDQFLQTDPSTWSENTSFQKGLEVVNKLRVI

pLDDT: mean 78.39, std 19.3, range [31.3, 96.69]

Foldseek 3Di:
DDDDDDPDDDPDPDPPPDPAPQLLCVLVVLLVVLLVLVVCCVVPVVSSLVVNVVSLVVCLPVLQSVLSPLLVPPDDLVVNVLLLVLLPDDDPDPDCNGRPQDSVNSVVVSVSDSSVSYDPSNVVNCVVQVQDPVCSVPRSVCLVVDPSSVVVSVSSRPDHDD

Radius of gyration: 20.59 Å; chains: 1; bounding box: 48×76×44 Å

Organism: NCBI:txid64791